Protein AF-A0A420MAE7-F1 (afdb_monomer_lite)

Sequence (125 aa):
MELSRQMLDVTENGLSQNRSAQKHDRPQTTLSDRLRGLPSKSEVTQPAQLLSKSQETSQVRATVAALLRQQGRERPIGVHWTSRFVKPHPAIKTKIGRRQKASRFNSFTPMAVNWYLDIREREYG

Radius of gyration: 22.61 Å; chains: 1; bounding box: 52×38×50 Å

Secondary structure (DSSP, 8-state):
--HHHHHHHHHTS---HHHHHHHTT--HHHHHHHHTTPPPHHHHHGGG-SS-HHHHHHHHHHHHHHHHHHTT------TTHHHHHHTT-HHHHT-------GGG-TT--HHHHHHHHHHHHHHH-

pLDDT: mean 76.49, std 11.2, range [48.84, 91.06]

Structure (mmCIF, N/CA/C/O backbone):
data_AF-A0A420MAE7-F1
#
_entry.id   AF-A0A420MAE7-F1
#
loop_
_atom_site.group_PDB
_atom_site.id
_atom_site.type_symbol
_atom_site.label_atom_id
_atom_site.label_alt_id
_atom_site.label_comp_id
_atom_site.label_asym_id
_atom_site.label_entity_id
_atom_site.label_seq_id
_atom_site.pdbx_PDB_ins_code
_atom_site.Cartn_x
_atom_site.Cartn_y
_atom_site.Cartn_z
_atom_site.occupancy
_atom_site.B_iso_or_equiv
_atom_site.auth_seq_id
_atom_site.auth_comp_id
_atom_site.auth_asym_id
_atom_site.auth_atom_id
_atom_site.pdbx_PDB_model_num
ATOM 1 N N . MET A 1 1 ? 21.836 0.306 -11.323 1.00 53.78 1 MET A N 1
ATOM 2 C CA . MET A 1 1 ? 23.144 0.543 -11.980 1.00 53.78 1 MET A CA 1
ATOM 3 C C . MET A 1 1 ? 23.988 -0.723 -12.172 1.00 53.78 1 MET A C 1
ATOM 5 O O . MET A 1 1 ? 24.921 -0.685 -12.953 1.00 53.78 1 MET A O 1
ATOM 9 N N . GLU A 1 2 ? 23.688 -1.851 -11.518 1.00 62.81 2 GLU A N 1
ATOM 10 C CA . GLU A 1 2 ? 24.570 -3.038 -11.550 1.00 62.81 2 GLU A CA 1
ATOM 11 C C . GLU A 1 2 ? 24.264 -4.023 -12.694 1.00 62.81 2 GLU A C 1
ATOM 13 O O . GLU A 1 2 ? 25.138 -4.676 -13.252 1.00 62.81 2 GLU A O 1
ATOM 18 N N . LEU A 1 3 ? 23.002 -4.060 -13.107 1.00 69.44 3 LEU A N 1
ATOM 19 C CA . LEU A 1 3 ? 22.478 -4.964 -14.122 1.00 69.44 3 LEU A CA 1
ATOM 20 C C . LEU A 1 3 ? 22.933 -4.551 -15.551 1.00 69.44 3 LEU A C 1
ATOM 22 O O . LEU A 1 3 ? 23.147 -5.406 -16.410 1.00 69.44 3 LEU A O 1
ATOM 26 N N . SER A 1 4 ? 23.157 -3.264 -15.832 1.00 71.12 4 SER A N 1
ATOM 27 C CA . SER A 1 4 ? 23.653 -2.789 -17.141 1.00 71.12 4 SER A CA 1
ATOM 28 C C . SER A 1 4 ? 25.0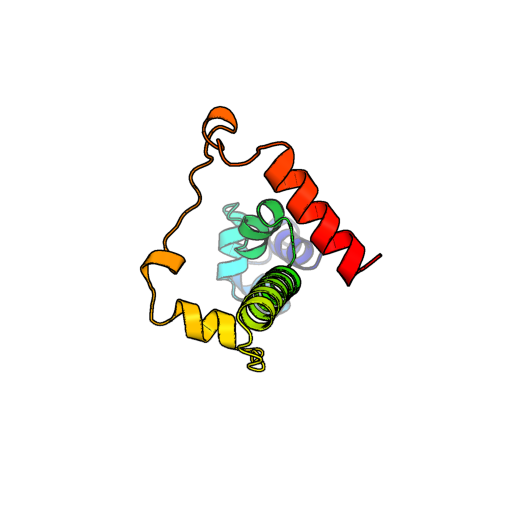18 -3.376 -17.513 1.00 71.12 4 SER A C 1
ATOM 30 O O . SER A 1 4 ? 25.205 -3.778 -18.658 1.00 71.12 4 SER A O 1
ATOM 32 N N . ARG A 1 5 ? 25.927 -3.530 -16.541 1.00 73.88 5 ARG A N 1
ATOM 33 C CA . ARG A 1 5 ? 27.256 -4.135 -16.748 1.00 73.88 5 ARG A CA 1
ATOM 34 C C . ARG A 1 5 ? 27.174 -5.587 -17.230 1.00 73.88 5 ARG A C 1
ATOM 36 O O . ARG A 1 5 ? 27.943 -5.993 -18.090 1.00 73.88 5 ARG A O 1
ATOM 43 N N . GLN A 1 6 ? 26.204 -6.346 -16.725 1.00 76.69 6 GLN A N 1
ATOM 44 C CA . GLN A 1 6 ? 26.003 -7.752 -17.093 1.00 76.69 6 GLN A CA 1
ATOM 45 C C . GLN A 1 6 ? 25.425 -7.922 -18.501 1.00 76.69 6 GLN A C 1
ATOM 47 O O . GLN A 1 6 ? 25.752 -8.889 -19.185 1.00 76.69 6 GLN A O 1
ATOM 52 N N . MET A 1 7 ? 24.556 -6.996 -18.928 1.00 77.62 7 MET A N 1
ATOM 53 C CA . MET A 1 7 ? 24.049 -6.982 -20.305 1.00 77.62 7 MET A CA 1
ATOM 54 C C . MET A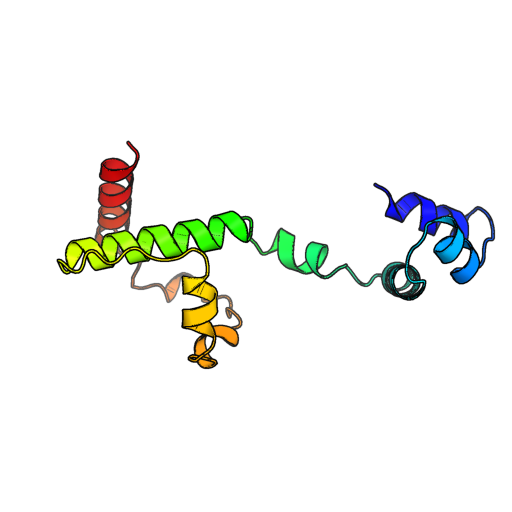 1 7 ? 25.154 -6.603 -21.278 1.00 77.62 7 MET A C 1
ATOM 56 O O . MET A 1 7 ? 25.296 -7.282 -22.284 1.00 77.62 7 MET A O 1
ATOM 60 N N . LEU A 1 8 ? 25.970 -5.607 -20.925 1.00 82.00 8 LEU A N 1
ATOM 61 C CA . LEU A 1 8 ? 27.120 -5.182 -21.720 1.00 82.00 8 LEU A CA 1
ATOM 62 C C . LEU A 1 8 ? 28.145 -6.316 -21.886 1.00 82.00 8 LEU A C 1
ATOM 64 O O . LEU A 1 8 ? 28.652 -6.540 -22.979 1.00 82.00 8 LEU A O 1
ATOM 68 N N . ASP A 1 9 ? 28.357 -7.121 -20.841 1.00 81.31 9 ASP A N 1
ATOM 69 C CA . ASP A 1 9 ? 29.186 -8.328 -20.922 1.00 81.31 9 ASP A CA 1
ATOM 70 C C . ASP A 1 9 ? 28.671 -9.349 -21.961 1.00 81.31 9 ASP A C 1
ATOM 72 O O . ASP A 1 9 ? 29.473 -10.012 -22.618 1.00 81.31 9 ASP A O 1
ATOM 76 N N . VAL A 1 10 ? 27.350 -9.465 -22.135 1.00 77.44 10 VAL A N 1
ATOM 77 C CA . VAL A 1 10 ? 26.728 -10.392 -23.100 1.00 77.44 10 VAL A CA 1
ATOM 78 C C . VAL A 1 10 ? 26.655 -9.799 -24.509 1.00 77.44 10 VAL A C 1
ATOM 80 O O . VAL A 1 10 ? 26.793 -10.536 -25.481 1.00 77.44 10 VAL A O 1
ATOM 83 N N . THR A 1 11 ? 26.430 -8.491 -24.636 1.00 78.81 11 THR A N 1
ATOM 84 C CA . THR A 1 11 ? 26.214 -7.829 -25.932 1.00 78.81 11 THR A CA 1
ATOM 85 C C . THR A 1 11 ? 27.496 -7.314 -26.579 1.00 78.81 11 THR A C 1
ATOM 87 O O . THR A 1 11 ? 27.600 -7.365 -27.798 1.00 78.81 11 THR A O 1
ATOM 90 N N . GLU A 1 12 ? 28.460 -6.830 -25.792 1.00 78.94 12 GLU A N 1
ATOM 91 C CA . GLU A 1 12 ? 29.687 -6.190 -26.298 1.00 78.94 12 GLU A CA 1
ATOM 92 C C . GLU A 1 12 ? 30.941 -7.022 -26.017 1.00 78.94 12 GLU A C 1
ATOM 94 O O . GLU A 1 12 ? 31.807 -7.133 -26.879 1.00 78.94 12 GLU A O 1
ATOM 99 N N . ASN A 1 13 ? 31.019 -7.686 -24.858 1.00 82.94 13 ASN A N 1
ATOM 100 C CA . ASN A 1 13 ? 32.197 -8.490 -24.496 1.00 82.94 13 ASN A CA 1
ATOM 101 C C . ASN A 1 13 ? 32.100 -9.962 -24.946 1.00 82.94 13 ASN A C 1
ATOM 103 O O . ASN A 1 13 ? 32.975 -10.764 -24.618 1.00 82.94 13 ASN A O 1
ATOM 107 N N . GLY A 1 14 ? 31.036 -10.338 -25.667 1.00 82.62 14 GLY A N 1
ATOM 108 C CA . GLY A 1 14 ? 30.851 -11.677 -26.242 1.00 82.62 14 GLY A CA 1
ATOM 109 C C . GLY A 1 14 ? 30.719 -12.813 -25.220 1.00 82.62 14 GLY A C 1
ATOM 110 O O . GLY A 1 14 ? 30.853 -13.985 -25.576 1.00 82.62 14 GLY A O 1
ATOM 111 N N . LEU A 1 15 ? 30.476 -12.506 -23.941 1.00 83.31 15 LEU A N 1
ATOM 112 C CA . LEU A 1 15 ? 30.323 -13.527 -22.909 1.00 83.31 15 LEU A CA 1
ATOM 113 C C . LEU A 1 15 ? 28.960 -14.212 -23.035 1.00 83.31 15 LEU A C 1
ATOM 115 O O . LEU A 1 15 ? 27.924 -13.576 -23.221 1.00 83.31 15 LEU A O 1
ATOM 119 N N . SER A 1 16 ? 28.929 -15.533 -22.848 1.00 84.62 16 SER A N 1
ATOM 120 C CA . SER A 1 16 ? 27.654 -16.241 -22.741 1.00 84.62 16 SER A CA 1
ATOM 121 C C . SER A 1 16 ? 26.896 -15.796 -21.486 1.00 84.62 16 SER A C 1
ATOM 123 O O . SER A 1 16 ? 27.495 -15.457 -20.460 1.00 84.62 16 SER A O 1
ATOM 125 N N . GLN A 1 17 ? 25.561 -15.845 -21.532 1.00 84.38 17 GLN A N 1
ATOM 126 C CA . GLN A 1 17 ? 24.707 -15.430 -20.411 1.00 84.38 17 GLN A CA 1
ATOM 127 C C . GLN A 1 17 ? 25.081 -16.129 -19.094 1.00 84.38 17 GLN A C 1
ATOM 129 O O . GLN A 1 17 ? 25.024 -15.509 -18.040 1.00 84.38 17 GLN A O 1
ATOM 134 N N . ASN A 1 18 ? 25.501 -17.397 -19.151 1.00 87.38 18 ASN A N 1
ATOM 135 C CA . ASN A 1 18 ? 25.922 -18.164 -17.978 1.00 87.38 18 ASN A CA 1
ATOM 136 C C . ASN A 1 18 ? 27.266 -17.665 -17.413 1.00 87.38 18 ASN A C 1
ATOM 138 O O . ASN A 1 18 ? 27.416 -17.519 -16.205 1.00 87.38 18 ASN A O 1
ATOM 142 N N . ARG A 1 19 ? 28.231 -17.326 -18.277 1.00 86.19 19 ARG A N 1
ATOM 143 C CA . ARG A 1 19 ? 29.534 -16.794 -17.845 1.00 86.19 19 ARG A CA 1
ATOM 144 C C . ARG A 1 19 ? 29.419 -15.384 -17.278 1.00 86.19 19 ARG A C 1
ATOM 146 O O . ARG A 1 19 ? 30.057 -15.096 -16.272 1.00 86.19 19 ARG A O 1
ATOM 153 N N . SER A 1 20 ? 28.572 -14.543 -17.870 1.00 84.88 20 SER A N 1
ATOM 154 C CA . SER A 1 20 ? 28.222 -13.239 -17.294 1.00 84.88 20 SER A CA 1
ATOM 155 C C . SER A 1 20 ? 27.527 -13.416 -15.935 1.00 84.88 20 SER A C 1
ATOM 157 O O . SER A 1 20 ? 27.932 -12.814 -14.948 1.00 84.88 20 SER A O 1
ATOM 159 N N . ALA A 1 21 ? 26.560 -14.332 -15.829 1.00 85.31 21 ALA A N 1
ATOM 160 C CA . ALA A 1 21 ? 25.866 -14.621 -14.573 1.00 85.31 21 ALA A CA 1
ATOM 161 C C . ALA A 1 21 ? 26.810 -15.085 -13.446 1.00 85.31 21 ALA A C 1
ATOM 163 O O . ALA A 1 21 ? 26.713 -14.581 -12.331 1.00 85.31 21 ALA A O 1
ATOM 164 N N . GLN A 1 22 ? 27.751 -15.987 -13.751 1.00 85.44 22 GLN A N 1
ATOM 165 C CA . GLN A 1 22 ? 28.769 -16.466 -12.806 1.00 85.44 22 GLN A CA 1
ATOM 166 C C . GLN A 1 22 ? 29.748 -15.365 -12.390 1.00 85.44 22 GLN A C 1
ATOM 168 O O . GLN A 1 22 ? 30.071 -15.253 -11.218 1.00 85.44 22 GLN A O 1
ATOM 173 N N . LYS A 1 23 ? 30.193 -14.526 -13.332 1.00 85.31 23 LYS A N 1
ATOM 174 C CA . LYS A 1 23 ? 31.123 -13.415 -13.065 1.00 85.31 23 LYS A CA 1
ATOM 175 C C . LYS A 1 23 ? 30.544 -12.370 -12.103 1.00 85.31 23 LYS A C 1
ATOM 177 O O . LYS A 1 23 ? 31.303 -11.671 -11.443 1.00 85.31 23 LYS A O 1
ATOM 182 N N . HIS A 1 24 ? 29.219 -12.246 -12.061 1.00 83.12 24 HIS A N 1
ATOM 183 C CA . HIS A 1 24 ? 28.507 -11.253 -11.253 1.00 83.12 24 HIS A CA 1
ATOM 184 C C . HIS A 1 24 ? 27.646 -11.878 -10.143 1.00 83.12 24 HIS A C 1
ATOM 186 O O . HIS A 1 24 ? 26.792 -11.184 -9.593 1.00 83.12 24 HIS A O 1
ATOM 192 N N . ASP A 1 25 ? 27.824 -13.171 -9.847 1.00 82.56 25 ASP A N 1
ATOM 193 C CA . ASP A 1 25 ? 27.115 -13.915 -8.792 1.00 82.56 25 ASP A CA 1
ATOM 194 C C . ASP A 1 25 ? 25.579 -13.769 -8.830 1.00 82.56 25 ASP A C 1
ATOM 196 O O . ASP A 1 25 ? 24.89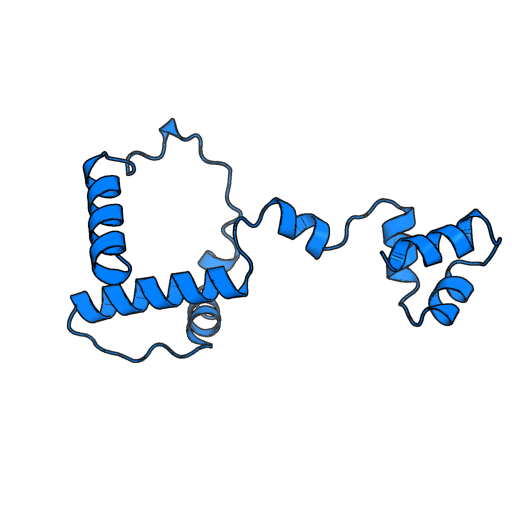9 -13.591 -7.814 1.00 82.56 25 ASP A O 1
ATOM 200 N N . ARG A 1 26 ? 24.990 -13.828 -10.031 1.00 78.12 26 ARG A N 1
ATOM 201 C CA . ARG A 1 26 ? 23.534 -13.728 -10.233 1.00 78.12 26 ARG A CA 1
ATOM 202 C C . ARG A 1 26 ? 22.969 -14.970 -10.919 1.00 78.12 26 ARG A C 1
ATOM 204 O O . ARG A 1 26 ? 23.649 -15.592 -11.727 1.00 78.12 26 ARG A O 1
ATOM 211 N N . PRO A 1 27 ? 21.687 -15.312 -10.690 1.00 83.19 27 PRO A N 1
ATOM 212 C CA . PRO A 1 27 ? 21.016 -16.333 -11.486 1.00 83.19 27 PRO A CA 1
ATOM 213 C C . PRO A 1 27 ? 20.941 -15.916 -12.961 1.00 83.19 27 PRO A C 1
ATOM 215 O O . PRO A 1 27 ? 20.417 -14.843 -13.272 1.00 83.19 27 PRO A O 1
ATOM 218 N N . GLN A 1 28 ? 21.388 -16.784 -13.873 1.00 85.94 28 GLN A N 1
ATOM 219 C CA . GLN A 1 28 ? 21.333 -16.543 -15.324 1.00 85.94 28 GLN A CA 1
ATOM 220 C C . GLN A 1 28 ? 19.904 -16.273 -15.828 1.00 85.94 28 GLN A C 1
ATOM 222 O O . GLN A 1 28 ? 19.720 -15.495 -16.765 1.00 85.94 28 GLN A O 1
ATOM 227 N N . THR A 1 29 ? 18.889 -16.828 -15.163 1.00 81.69 29 THR A N 1
ATOM 228 C CA . THR A 1 29 ? 17.470 -16.569 -15.452 1.00 81.69 29 THR A CA 1
ATOM 229 C C . THR A 1 29 ? 17.117 -15.085 -15.349 1.00 81.69 29 THR A C 1
ATOM 231 O O . THR A 1 29 ? 16.425 -14.566 -16.217 1.00 81.69 29 THR A O 1
ATOM 234 N N . THR A 1 30 ? 17.687 -14.366 -14.376 1.00 82.62 30 THR A N 1
ATOM 235 C CA . THR A 1 30 ? 17.499 -12.913 -14.202 1.00 82.62 30 THR A CA 1
ATOM 236 C C . THR A 1 30 ? 17.980 -12.133 -15.429 1.00 82.62 30 THR A C 1
ATOM 238 O O . THR A 1 30 ? 17.349 -11.162 -15.845 1.00 82.62 30 THR A O 1
ATOM 241 N N . LEU A 1 31 ? 19.095 -12.562 -16.029 1.00 80.12 31 LEU A N 1
ATOM 242 C CA . LEU A 1 31 ? 19.639 -11.955 -17.245 1.00 80.12 31 LEU A CA 1
ATOM 243 C C . LEU A 1 31 ? 18.830 -12.328 -18.481 1.00 80.12 31 LEU A C 1
ATOM 245 O O . LEU A 1 31 ? 18.553 -11.466 -19.311 1.00 80.12 31 LEU A O 1
ATOM 249 N N . SER A 1 32 ? 18.417 -13.589 -18.580 1.00 84.44 32 SER A N 1
ATOM 250 C CA . SER A 1 32 ? 17.572 -14.074 -19.668 1.00 84.44 32 SER A CA 1
ATOM 251 C C . SER A 1 32 ? 16.216 -13.364 -19.708 1.00 84.44 32 SER A C 1
ATOM 253 O O . SER A 1 32 ? 15.736 -13.009 -20.783 1.00 84.44 32 SER A O 1
ATOM 255 N N . ASP A 1 33 ? 15.601 -13.124 -18.551 1.00 83.44 33 ASP A N 1
ATOM 256 C CA . ASP A 1 33 ? 14.328 -12.414 -18.450 1.00 83.44 33 ASP A CA 1
ATOM 257 C C . ASP A 1 33 ? 14.484 -10.949 -18.869 1.00 83.44 33 ASP A C 1
ATOM 259 O O . ASP A 1 33 ? 13.692 -10.450 -19.668 1.00 83.44 33 ASP A O 1
ATOM 263 N N . ARG A 1 34 ? 15.564 -10.279 -18.447 1.00 82.19 34 ARG A N 1
ATOM 264 C CA . ARG A 1 34 ? 15.806 -8.889 -18.856 1.00 82.19 34 ARG A CA 1
ATOM 265 C C . ARG A 1 34 ? 16.187 -8.728 -20.324 1.00 82.19 34 ARG A C 1
ATOM 267 O O . ARG A 1 34 ? 15.767 -7.754 -20.937 1.00 82.19 34 ARG A O 1
ATOM 274 N N . LEU A 1 35 ? 16.941 -9.666 -20.900 1.00 78.75 35 LEU A N 1
ATOM 275 C CA . LEU A 1 35 ? 17.225 -9.685 -22.343 1.00 78.75 35 LEU A CA 1
ATOM 276 C C . LEU A 1 35 ? 15.948 -9.885 -23.169 1.00 78.75 35 LEU A C 1
ATOM 278 O O . LEU A 1 35 ? 15.852 -9.380 -24.281 1.00 78.75 35 LEU A O 1
ATOM 282 N N . ARG A 1 36 ? 14.942 -10.559 -22.599 1.00 83.88 36 ARG A N 1
ATOM 283 C CA . ARG A 1 36 ? 13.584 -10.670 -23.153 1.00 83.88 36 ARG A CA 1
ATOM 284 C C . ARG A 1 36 ? 12.691 -9.462 -22.836 1.00 83.88 36 ARG A C 1
ATOM 286 O O . ARG A 1 36 ? 11.514 -9.474 -23.179 1.00 83.88 36 ARG A O 1
ATOM 293 N N . GLY A 1 37 ? 13.229 -8.430 -22.185 1.00 80.81 37 GLY A N 1
ATOM 294 C CA . GLY A 1 37 ? 12.503 -7.212 -21.831 1.00 80.81 37 GLY A CA 1
ATOM 295 C C . GLY A 1 37 ? 11.536 -7.367 -20.657 1.00 80.81 37 GLY A C 1
ATOM 296 O O . GLY A 1 37 ? 10.698 -6.492 -20.454 1.00 80.81 37 GLY A O 1
ATOM 297 N N . LEU A 1 38 ? 11.622 -8.452 -19.878 1.00 81.44 38 LEU A N 1
ATOM 298 C CA . LEU A 1 38 ? 10.771 -8.635 -18.706 1.00 81.44 38 LEU A CA 1
ATOM 299 C C . LEU A 1 38 ? 11.257 -7.726 -17.564 1.00 81.44 38 LEU A C 1
ATOM 301 O O . LEU A 1 38 ? 12.389 -7.887 -17.091 1.00 81.44 38 LEU A O 1
ATOM 305 N N . PRO A 1 39 ? 10.421 -6.783 -17.093 1.00 70.81 39 PRO A N 1
ATOM 306 C CA . PRO A 1 39 ? 10.752 -5.957 -15.942 1.00 70.81 39 PRO A CA 1
ATOM 307 C C . PRO A 1 39 ? 10.763 -6.795 -14.660 1.00 70.81 39 PRO A C 1
ATOM 309 O O . PRO A 1 39 ? 9.959 -7.713 -14.471 1.00 70.81 39 PRO A O 1
ATOM 312 N N . SER A 1 40 ? 11.660 -6.462 -13.736 1.00 71.69 40 SER A N 1
ATOM 313 C CA . SER A 1 40 ? 11.690 -7.090 -12.417 1.00 71.69 40 SER A CA 1
ATOM 314 C C . SER A 1 40 ? 10.404 -6.796 -11.639 1.00 71.69 40 SER A C 1
ATOM 316 O O . SER A 1 40 ? 9.755 -5.765 -11.818 1.00 71.69 40 SER A O 1
ATOM 318 N N . LYS A 1 41 ? 10.041 -7.673 -10.693 1.00 68.44 41 LYS A N 1
ATOM 319 C CA . LYS A 1 41 ? 8.851 -7.469 -9.844 1.00 68.44 41 LYS A CA 1
ATOM 320 C C . LYS A 1 41 ? 8.847 -6.103 -9.151 1.00 68.44 41 LYS A C 1
ATOM 322 O O . LYS A 1 41 ? 7.785 -5.504 -9.008 1.00 68.44 41 LYS A O 1
ATOM 327 N N . SER A 1 42 ? 10.007 -5.606 -8.725 1.00 64.44 42 SER A N 1
ATOM 328 C CA . SER A 1 42 ? 10.144 -4.256 -8.175 1.00 64.44 42 SER A CA 1
ATOM 329 C C . SER A 1 42 ? 9.890 -3.183 -9.229 1.00 64.44 42 SER A C 1
ATOM 331 O O . SER A 1 42 ? 9.122 -2.278 -8.955 1.00 64.44 42 SER A O 1
ATOM 333 N N . GLU A 1 43 ? 10.439 -3.293 -10.437 1.00 66.31 43 GLU A N 1
ATOM 334 C CA . GLU A 1 43 ? 10.202 -2.311 -11.509 1.00 66.31 43 GLU A CA 1
ATOM 335 C C . GLU A 1 43 ? 8.743 -2.280 -11.974 1.00 66.31 43 GLU A C 1
ATOM 337 O O . GLU A 1 43 ? 8.257 -1.229 -12.364 1.00 66.31 43 GLU A O 1
ATOM 342 N N . VAL A 1 44 ? 8.019 -3.399 -11.885 1.00 67.19 44 VAL A N 1
ATOM 343 C CA . VAL A 1 44 ? 6.573 -3.440 -12.166 1.00 67.19 44 VAL A CA 1
ATOM 344 C C . VAL A 1 44 ? 5.759 -2.820 -11.030 1.00 67.19 44 VAL A C 1
ATOM 346 O O . VAL A 1 44 ? 4.770 -2.133 -11.270 1.00 67.19 44 VAL A O 1
ATOM 349 N N . THR A 1 45 ? 6.147 -3.082 -9.780 1.00 62.16 45 THR A N 1
ATOM 350 C CA . THR A 1 45 ? 5.334 -2.719 -8.607 1.00 62.16 45 THR A CA 1
ATOM 351 C C . THR A 1 45 ? 5.600 -1.285 -8.136 1.00 62.16 45 THR A C 1
ATOM 353 O O . THR A 1 45 ? 4.660 -0.591 -7.775 1.00 62.16 45 THR A O 1
ATOM 356 N N . GLN A 1 46 ? 6.848 -0.808 -8.180 1.00 61.31 46 GLN A N 1
ATOM 357 C CA . GLN A 1 46 ? 7.254 0.526 -7.712 1.00 61.31 46 GLN A CA 1
ATOM 358 C C . GLN A 1 46 ? 6.559 1.700 -8.424 1.00 61.31 46 GLN A C 1
ATOM 360 O O . GLN A 1 46 ? 6.053 2.565 -7.719 1.00 61.31 46 GLN A O 1
ATOM 365 N N . PRO A 1 47 ? 6.442 1.763 -9.768 1.00 59.84 47 PRO A N 1
ATOM 366 C CA . PRO A 1 47 ? 5.770 2.892 -10.419 1.00 59.84 47 PRO A CA 1
ATOM 367 C C . PRO A 1 47 ? 4.268 2.961 -10.102 1.00 59.84 47 PRO A C 1
ATOM 369 O O . PRO A 1 47 ? 3.656 4.012 -10.259 1.00 59.84 47 PRO A O 1
ATOM 372 N N . ALA A 1 48 ? 3.668 1.857 -9.647 1.00 62.84 48 ALA A N 1
ATOM 373 C CA . ALA A 1 48 ? 2.276 1.810 -9.208 1.00 62.84 48 ALA A CA 1
ATOM 374 C C . ALA A 1 48 ? 2.101 2.050 -7.694 1.00 62.84 48 ALA A C 1
ATOM 376 O O . ALA A 1 48 ? 0.974 2.265 -7.246 1.00 62.84 48 ALA A O 1
ATOM 377 N N . GLN A 1 49 ? 3.178 2.000 -6.902 1.00 64.56 49 GLN A N 1
ATOM 378 C CA . GLN A 1 49 ? 3.146 2.217 -5.456 1.00 64.56 49 GLN A CA 1
ATOM 379 C C . GLN A 1 49 ? 3.462 3.681 -5.133 1.00 64.56 49 GLN A C 1
ATOM 381 O O . GLN A 1 49 ? 4.573 4.153 -5.339 1.00 64.56 49 GLN A O 1
ATOM 386 N N . LEU A 1 50 ? 2.477 4.403 -4.589 1.00 72.62 50 LEU A N 1
ATOM 387 C CA . LEU A 1 50 ? 2.638 5.803 -4.166 1.00 72.62 50 LEU A CA 1
ATOM 388 C C . LEU A 1 50 ? 3.512 5.951 -2.909 1.00 72.62 50 LEU A C 1
ATOM 390 O O . LEU A 1 50 ? 4.005 7.038 -2.621 1.00 72.62 50 LEU A O 1
ATOM 394 N N . LEU A 1 51 ? 3.676 4.869 -2.148 1.00 76.50 51 LEU A N 1
ATOM 395 C CA . LEU A 1 51 ? 4.430 4.813 -0.902 1.00 76.50 51 LEU A CA 1
ATOM 396 C C . LEU A 1 51 ? 5.264 3.533 -0.871 1.00 76.50 51 LEU A C 1
ATOM 398 O O . LEU A 1 51 ? 4.882 2.508 -1.436 1.00 76.50 51 LEU A O 1
ATOM 402 N N . SER A 1 52 ? 6.391 3.553 -0.159 1.00 81.56 52 SER A N 1
ATOM 403 C CA . SER A 1 52 ? 7.121 2.311 0.100 1.00 81.56 52 SER A CA 1
ATOM 404 C C . SER A 1 52 ? 6.263 1.351 0.935 1.00 81.56 52 SER A C 1
ATOM 406 O O . SER A 1 52 ? 5.469 1.774 1.776 1.00 81.56 52 SER A O 1
ATOM 408 N N . LYS A 1 53 ? 6.471 0.035 0.789 1.00 78.31 53 LYS A N 1
ATOM 409 C CA . LYS A 1 53 ? 5.744 -0.977 1.585 1.00 78.31 53 LYS A CA 1
ATOM 410 C C . LYS A 1 53 ? 5.829 -0.731 3.098 1.00 78.31 53 LYS A C 1
ATOM 412 O O . LYS A 1 53 ? 4.867 -0.972 3.821 1.00 78.31 53 LYS A O 1
ATOM 417 N N . SER A 1 54 ? 6.971 -0.238 3.580 1.00 80.75 54 SER A N 1
ATOM 418 C CA . SER A 1 54 ? 7.158 0.113 4.994 1.00 80.75 54 SER A CA 1
ATOM 419 C C . SER A 1 54 ? 6.233 1.261 5.418 1.00 80.75 54 SER A C 1
ATOM 421 O O . SER A 1 54 ? 5.542 1.168 6.437 1.00 80.75 54 SER A O 1
ATOM 423 N N . GLN A 1 55 ? 6.139 2.305 4.591 1.00 83.06 55 GLN A N 1
ATOM 424 C CA . GLN A 1 55 ? 5.243 3.437 4.826 1.00 83.06 55 GLN A CA 1
ATOM 425 C C . GLN A 1 55 ? 3.770 3.017 4.767 1.00 83.06 55 GLN A C 1
ATOM 427 O O . GLN A 1 55 ? 3.027 3.344 5.687 1.00 83.06 55 GLN A O 1
ATOM 432 N N . GLU A 1 56 ? 3.364 2.215 3.775 1.00 83.00 56 GLU A N 1
ATOM 433 C CA . GLU A 1 56 ? 1.992 1.688 3.676 1.00 83.00 56 GLU A CA 1
ATOM 434 C C . GLU A 1 56 ? 1.595 0.912 4.943 1.00 83.00 56 GLU A C 1
ATOM 436 O O . GLU A 1 56 ? 0.542 1.153 5.535 1.00 83.00 56 GLU A O 1
ATOM 441 N N . THR A 1 57 ? 2.458 0.001 5.412 1.00 85.38 57 THR A N 1
ATOM 442 C CA . THR A 1 57 ? 2.173 -0.782 6.627 1.00 85.38 57 THR A CA 1
ATOM 443 C C . THR A 1 57 ? 2.090 0.079 7.883 1.00 85.38 57 THR A C 1
ATOM 445 O O . THR A 1 57 ? 1.246 -0.180 8.743 1.00 85.38 57 THR A O 1
ATOM 448 N N . SER A 1 58 ? 2.932 1.107 7.989 1.00 85.44 58 SER A N 1
ATOM 449 C CA . SER A 1 58 ? 2.941 2.023 9.131 1.00 85.44 58 SER A CA 1
ATOM 450 C C . SER A 1 58 ? 1.694 2.902 9.144 1.00 85.44 58 SER A C 1
ATOM 452 O O . SER A 1 58 ? 1.060 3.039 10.189 1.00 85.44 58 SER A O 1
ATOM 454 N N . GLN A 1 59 ? 1.280 3.409 7.981 1.00 86.44 59 GLN A N 1
ATOM 455 C CA . GLN A 1 59 ? 0.080 4.228 7.841 1.00 86.44 59 GLN A CA 1
ATOM 456 C C . GLN A 1 59 ? -1.187 3.439 8.190 1.00 86.44 59 GLN A C 1
ATOM 458 O O . GLN A 1 59 ? -1.987 3.900 8.998 1.00 86.44 59 GLN A O 1
ATOM 463 N N . VAL A 1 60 ? -1.335 2.210 7.678 1.00 88.19 60 VAL A N 1
ATOM 464 C CA . VAL A 1 60 ? -2.475 1.342 8.029 1.00 88.19 60 VAL A CA 1
ATOM 465 C C . VAL A 1 60 ? -2.516 1.064 9.533 1.00 88.19 60 VAL A C 1
ATOM 467 O O . VAL A 1 60 ? -3.582 1.132 10.142 1.00 88.19 60 VAL A O 1
ATOM 470 N N . ARG A 1 61 ? -1.367 0.780 10.160 1.00 88.81 61 ARG A N 1
ATOM 471 C CA . ARG A 1 61 ? -1.298 0.560 11.614 1.00 88.81 61 ARG A CA 1
ATOM 472 C C . ARG A 1 61 ? -1.702 1.806 12.398 1.00 88.81 61 ARG A C 1
ATOM 474 O O . ARG A 1 61 ? -2.472 1.673 13.343 1.00 88.81 61 ARG A O 1
ATOM 481 N N . ALA A 1 62 ? -1.222 2.984 12.005 1.00 87.88 62 ALA A N 1
ATOM 482 C CA . ALA A 1 62 ? -1.561 4.244 12.660 1.00 87.88 62 ALA A CA 1
ATOM 483 C C . ALA A 1 62 ? -3.067 4.538 12.573 1.00 87.88 62 ALA A C 1
ATOM 485 O O . ALA A 1 62 ? -3.702 4.808 13.589 1.00 87.88 62 ALA A O 1
ATOM 486 N N . THR A 1 63 ? -3.668 4.382 11.389 1.00 88.81 63 THR A N 1
ATOM 487 C CA . THR A 1 63 ? -5.113 4.579 11.203 1.00 88.81 63 THR A CA 1
ATOM 488 C C . THR A 1 63 ? -5.936 3.610 12.051 1.00 88.81 63 THR A C 1
ATOM 490 O O . THR A 1 63 ? -6.886 4.023 12.711 1.00 88.81 63 THR A O 1
ATOM 493 N N . VAL A 1 64 ? -5.570 2.324 12.089 1.00 89.12 64 VAL A N 1
ATOM 494 C CA . VAL A 1 64 ? -6.289 1.342 12.917 1.00 89.12 64 VAL A CA 1
ATOM 495 C C . VAL A 1 64 ? -6.110 1.642 14.406 1.00 89.12 64 VAL A C 1
ATOM 497 O O . VAL A 1 64 ? -7.069 1.514 15.162 1.00 89.12 64 VAL A O 1
ATOM 500 N N . ALA A 1 65 ? -4.925 2.083 14.837 1.00 89.31 65 ALA A N 1
ATOM 501 C CA . ALA A 1 65 ? -4.691 2.476 16.225 1.00 89.31 65 ALA A CA 1
ATOM 502 C C . ALA A 1 65 ? -5.575 3.667 16.622 1.00 89.31 65 ALA A C 1
ATOM 504 O O . ALA A 1 65 ? -6.206 3.634 17.677 1.00 89.31 65 ALA A O 1
ATOM 505 N N . ALA A 1 66 ? -5.694 4.671 15.748 1.00 88.50 66 ALA A N 1
ATOM 506 C CA . ALA A 1 66 ? -6.569 5.818 15.965 1.00 88.50 66 ALA A CA 1
ATOM 507 C C . ALA A 1 66 ? -8.049 5.408 16.078 1.00 88.50 66 ALA A C 1
ATOM 509 O O . ALA A 1 66 ? -8.733 5.842 17.004 1.00 88.50 66 ALA A O 1
ATOM 510 N N . LEU A 1 67 ? -8.529 4.516 15.203 1.00 91.06 67 LEU A N 1
ATOM 511 C CA . LEU A 1 67 ? -9.902 3.989 15.254 1.00 91.06 67 LEU A CA 1
ATOM 512 C C . LEU A 1 67 ? -10.175 3.196 16.537 1.00 91.06 67 LEU A C 1
ATOM 514 O O . LEU A 1 67 ? -11.234 3.324 17.147 1.00 91.06 67 LEU A O 1
ATOM 518 N N . LEU A 1 68 ? -9.217 2.373 16.963 1.00 89.44 68 LEU A N 1
ATOM 519 C CA . LEU A 1 68 ? -9.329 1.601 18.197 1.00 89.44 68 LEU A CA 1
ATOM 520 C C . LEU A 1 68 ? -9.364 2.509 19.432 1.00 89.44 68 LEU A C 1
ATOM 522 O O . LEU A 1 68 ? -10.184 2.284 20.323 1.00 89.44 68 LEU A O 1
ATOM 526 N N . ARG A 1 69 ? -8.555 3.575 19.446 1.00 87.56 69 ARG A N 1
ATOM 527 C CA . ARG A 1 69 ? -8.590 4.610 20.488 1.00 87.56 69 ARG A CA 1
ATOM 528 C C . ARG A 1 69 ? -9.944 5.324 20.534 1.00 87.56 69 ARG A C 1
ATOM 530 O O . ARG A 1 69 ? -10.506 5.474 21.611 1.00 87.56 69 ARG A O 1
ATOM 537 N N . GLN A 1 70 ? -10.523 5.672 19.381 1.00 89.44 70 GLN A N 1
ATOM 538 C CA . GLN A 1 70 ? -11.870 6.264 19.306 1.00 89.44 70 GLN A CA 1
ATOM 539 C C . GLN A 1 70 ? -12.967 5.346 19.867 1.00 89.44 70 GLN A C 1
ATOM 541 O O . GLN A 1 70 ? -13.954 5.829 20.411 1.00 89.44 70 GLN A O 1
ATOM 546 N N . GLN A 1 71 ? -12.798 4.025 19.769 1.00 89.81 71 GLN A N 1
ATOM 547 C CA . GLN A 1 71 ? -13.729 3.041 20.334 1.00 89.81 71 GLN A CA 1
ATOM 548 C C . GLN A 1 71 ? -13.470 2.731 21.821 1.00 89.81 71 GLN A C 1
ATOM 550 O O . GLN A 1 71 ? -14.069 1.798 22.356 1.00 89.81 71 GLN A O 1
ATOM 555 N N . GLY A 1 72 ? -12.550 3.447 22.481 1.00 87.88 72 GLY A N 1
ATOM 556 C CA . GLY A 1 72 ? -12.135 3.176 23.864 1.00 87.88 72 GLY A CA 1
ATOM 557 C C . GLY A 1 72 ? -11.388 1.847 24.030 1.00 87.88 72 GLY A C 1
ATOM 558 O O . GLY A 1 72 ? -11.283 1.318 25.133 1.00 87.88 72 GLY A O 1
ATOM 559 N N . ARG A 1 73 ? -10.897 1.262 22.931 1.00 79.81 73 ARG A N 1
ATOM 560 C CA . ARG A 1 73 ? -10.203 -0.031 22.906 1.00 79.81 73 ARG A CA 1
ATOM 561 C C . ARG A 1 73 ? -8.728 0.184 22.633 1.00 79.81 73 ARG A C 1
ATOM 563 O O . ARG A 1 73 ? -8.234 -0.145 21.560 1.00 79.81 73 ARG A O 1
ATOM 570 N N . GLU A 1 74 ? -8.008 0.698 23.615 1.00 75.56 74 GLU A N 1
ATOM 571 C CA . GLU A 1 74 ? -6.564 0.897 23.505 1.00 75.56 74 GLU A CA 1
ATOM 572 C C . GLU A 1 74 ? -5.834 -0.453 23.544 1.00 75.56 74 GLU A C 1
ATOM 574 O O . GLU A 1 74 ? -5.471 -0.977 24.593 1.00 75.56 74 GLU A O 1
ATOM 579 N N . ARG A 1 75 ? -5.665 -1.072 22.370 1.00 78.50 75 ARG A N 1
ATOM 580 C CA . ARG A 1 75 ? -4.847 -2.277 22.198 1.00 78.50 75 ARG A CA 1
ATOM 581 C C . ARG A 1 75 ? -3.597 -1.933 21.392 1.00 78.50 75 ARG A C 1
ATOM 583 O O . ARG A 1 75 ? -3.732 -1.419 20.279 1.00 78.50 75 ARG A O 1
ATOM 590 N N . PRO A 1 76 ? -2.388 -2.260 21.880 1.00 79.81 76 PRO A N 1
ATOM 591 C CA . PRO A 1 76 ? -1.170 -2.033 21.116 1.00 79.81 76 PRO A CA 1
ATOM 592 C C . PRO A 1 76 ? -1.158 -2.909 19.854 1.00 79.81 76 PRO A C 1
ATOM 594 O O . PRO A 1 76 ? -1.227 -4.139 19.915 1.00 79.81 76 PR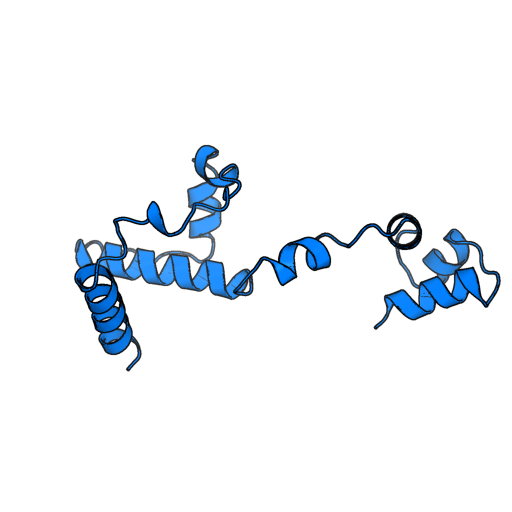O A O 1
ATOM 597 N N . ILE A 1 77 ? -1.068 -2.270 18.684 1.00 85.94 77 ILE A N 1
ATOM 598 C CA . ILE A 1 77 ? -1.022 -2.955 17.387 1.00 85.94 77 ILE A CA 1
ATOM 599 C C . ILE A 1 77 ? 0.418 -3.371 17.079 1.00 85.94 77 ILE A C 1
ATOM 601 O O . ILE A 1 77 ? 1.265 -2.541 16.733 1.00 85.94 77 ILE A O 1
ATOM 605 N N . GLY A 1 78 ? 0.695 -4.674 17.152 1.00 86.25 78 GLY A N 1
ATOM 606 C CA . GLY A 1 78 ? 2.012 -5.233 16.839 1.00 86.25 78 GLY A CA 1
ATOM 607 C C . GLY A 1 78 ? 2.464 -4.991 15.390 1.00 86.25 78 GLY A C 1
ATOM 608 O O . GLY A 1 78 ? 1.654 -4.820 14.482 1.00 86.25 78 GLY A O 1
ATOM 609 N N . VAL A 1 79 ? 3.778 -5.023 15.151 1.00 84.25 79 VAL A N 1
ATOM 610 C CA . VAL A 1 79 ? 4.393 -4.772 13.826 1.00 84.25 79 VAL A CA 1
ATOM 611 C C . VAL A 1 79 ? 3.869 -5.731 12.748 1.00 84.25 79 VAL A C 1
ATOM 613 O O . VAL A 1 79 ? 3.585 -5.324 11.627 1.00 84.25 79 VAL A O 1
ATOM 616 N N . HIS A 1 80 ? 3.652 -6.998 13.107 1.00 88.44 80 HIS A N 1
ATOM 617 C CA . HIS A 1 80 ? 3.157 -8.040 12.200 1.00 88.44 80 HIS A CA 1
ATOM 618 C C . HIS A 1 80 ? 1.629 -8.084 12.072 1.00 88.44 80 HIS A C 1
ATOM 620 O O . HIS A 1 80 ? 1.092 -8.995 11.436 1.00 88.44 80 HIS A O 1
ATOM 626 N N . TRP A 1 81 ? 0.917 -7.149 12.701 1.00 89.94 81 TRP A N 1
ATOM 627 C CA . TRP A 1 81 ? -0.537 -7.194 12.790 1.00 89.94 81 TRP A CA 1
ATOM 628 C C . TRP A 1 81 ? -1.207 -7.172 11.416 1.00 89.94 81 TRP A C 1
ATOM 630 O O . TRP A 1 81 ? -2.081 -7.992 11.178 1.00 89.94 81 TRP A O 1
ATOM 640 N N . THR A 1 82 ? -0.757 -6.328 10.483 1.00 86.06 82 THR A N 1
ATOM 641 C CA . THR A 1 82 ? -1.338 -6.236 9.130 1.00 86.06 82 THR A CA 1
ATOM 642 C C . THR A 1 82 ? -1.247 -7.564 8.377 1.00 86.06 82 THR A C 1
ATOM 644 O O . THR A 1 82 ? -2.242 -8.052 7.849 1.00 86.06 82 THR A O 1
ATOM 647 N N . SER A 1 83 ? -0.075 -8.204 8.394 1.00 85.88 83 SER A N 1
ATOM 648 C CA . SER A 1 83 ? 0.134 -9.523 7.782 1.00 85.88 83 SER A CA 1
ATOM 649 C C . SER A 1 83 ? -0.740 -10.599 8.438 1.00 85.88 83 SER A C 1
ATOM 651 O O . SER A 1 83 ? -1.419 -11.368 7.752 1.00 85.88 83 SER A O 1
ATOM 653 N N . ARG A 1 84 ? -0.798 -10.615 9.778 1.00 88.69 84 ARG A N 1
ATOM 654 C CA . ARG A 1 84 ? -1.641 -11.552 10.537 1.00 88.69 84 ARG A CA 1
ATOM 655 C C . ARG A 1 84 ? -3.133 -11.306 10.342 1.00 88.69 84 ARG A C 1
ATOM 657 O O . ARG A 1 84 ? -3.889 -12.267 10.369 1.00 88.69 84 ARG A O 1
ATOM 664 N N . PHE A 1 85 ? -3.543 -10.062 10.123 1.00 86.88 85 PHE A N 1
ATOM 665 C CA . PHE A 1 85 ? -4.923 -9.683 9.855 1.00 86.88 85 PHE A CA 1
ATOM 666 C C . PHE A 1 85 ? -5.355 -10.117 8.453 1.00 86.88 85 PHE A C 1
ATOM 668 O O . PHE A 1 85 ? -6.444 -10.652 8.290 1.00 86.88 85 PHE A O 1
ATOM 675 N N . VAL A 1 86 ? -4.497 -9.963 7.442 1.00 85.50 86 VAL A N 1
ATOM 676 C CA . VAL A 1 86 ? -4.819 -10.364 6.062 1.00 85.50 86 VAL A CA 1
ATOM 677 C C . VAL A 1 86 ? -4.803 -11.887 5.882 1.00 85.50 86 VAL A C 1
ATOM 679 O O . VAL A 1 86 ? -5.597 -12.409 5.104 1.00 85.50 86 VAL A O 1
ATOM 682 N N . LYS A 1 87 ? -3.947 -12.623 6.608 1.00 87.62 87 LYS A N 1
ATOM 683 C CA . LYS A 1 87 ? -3.805 -14.090 6.492 1.00 87.62 87 LYS A CA 1
ATOM 684 C C . LYS A 1 87 ? -5.137 -14.874 6.565 1.00 87.62 87 LYS A C 1
ATOM 686 O O . LYS A 1 87 ? -5.344 -15.708 5.688 1.00 87.62 87 LYS A O 1
ATOM 691 N N . PRO A 1 88 ? -6.034 -14.641 7.541 1.00 89.31 88 PRO A N 1
ATOM 692 C CA . PRO A 1 88 ? -7.338 -15.306 7.598 1.00 89.31 88 PRO A CA 1
ATOM 693 C C . PRO A 1 88 ? -8.397 -14.711 6.650 1.00 89.31 88 PRO A C 1
ATOM 695 O O . PRO A 1 88 ? -9.456 -15.307 6.493 1.00 89.31 88 PRO A O 1
ATOM 698 N N . HIS A 1 89 ? -8.130 -13.579 5.989 1.00 84.12 89 HIS A N 1
ATOM 699 C CA . HIS A 1 89 ? -9.080 -12.882 5.111 1.00 84.12 89 HIS A CA 1
ATOM 700 C C . HIS A 1 89 ? -8.571 -12.840 3.654 1.00 84.12 89 HIS A C 1
ATOM 702 O O . HIS A 1 89 ? -8.192 -11.777 3.149 1.00 84.12 89 HIS A O 1
ATOM 708 N N . PRO A 1 90 ? -8.574 -13.975 2.924 1.00 78.62 90 PRO A N 1
ATOM 709 C CA . PRO A 1 90 ? -8.006 -14.064 1.576 1.00 78.62 90 PRO A CA 1
ATOM 710 C C . PRO A 1 90 ? -8.703 -13.148 0.560 1.00 78.62 90 PRO A C 1
ATOM 712 O O . PRO A 1 90 ? -8.062 -12.698 -0.385 1.00 78.62 90 PRO A O 1
ATOM 715 N N . ALA A 1 91 ? -9.971 -12.787 0.787 1.00 78.88 91 ALA A N 1
ATOM 716 C CA . ALA A 1 91 ? -10.706 -11.823 -0.036 1.00 78.88 91 ALA A CA 1
ATOM 717 C C . ALA A 1 91 ? -10.040 -10.431 -0.095 1.00 78.88 91 ALA A C 1
ATOM 719 O O . ALA A 1 91 ? -10.202 -9.709 -1.077 1.00 78.88 91 ALA A O 1
ATOM 720 N N . ILE A 1 92 ? -9.264 -10.058 0.930 1.00 78.44 92 ILE A N 1
ATOM 721 C CA . ILE A 1 92 ? -8.511 -8.796 0.969 1.00 78.44 92 ILE A CA 1
ATOM 722 C C . ILE A 1 92 ? -7.287 -8.869 0.045 1.00 78.44 92 ILE A C 1
ATOM 724 O O . ILE A 1 92 ? -6.970 -7.898 -0.639 1.00 78.44 92 ILE A O 1
ATOM 728 N N . LYS A 1 93 ? -6.621 -10.032 -0.023 1.00 66.38 93 LYS A N 1
ATOM 729 C CA . LYS A 1 93 ? -5.397 -10.248 -0.816 1.00 66.38 93 LYS A CA 1
ATOM 730 C C . LYS A 1 93 ? -5.642 -10.113 -2.323 1.00 66.38 93 LYS A C 1
ATOM 732 O O . LYS A 1 93 ? -4.742 -9.713 -3.056 1.00 66.38 93 LYS A O 1
ATOM 737 N N . THR A 1 94 ? -6.844 -10.452 -2.782 1.00 59.00 94 THR A N 1
ATOM 738 C CA . THR A 1 94 ? -7.172 -10.581 -4.212 1.00 59.00 94 THR A CA 1
ATOM 739 C C . THR A 1 94 ? -7.916 -9.381 -4.790 1.00 59.00 94 THR A C 1
ATOM 741 O O . THR A 1 94 ? -8.393 -9.443 -5.924 1.00 59.00 94 THR A O 1
ATOM 744 N N . LYS A 1 95 ? -8.016 -8.265 -4.060 1.00 57.00 95 LYS A N 1
ATOM 745 C CA . LYS A 1 95 ? -8.592 -7.038 -4.615 1.00 57.00 95 LYS A CA 1
ATOM 746 C C . LYS A 1 95 ? -7.565 -6.371 -5.538 1.00 57.00 95 LYS A C 1
ATOM 748 O O . LYS A 1 95 ? -6.931 -5.385 -5.180 1.00 57.00 95 LYS A O 1
ATOM 753 N N . ILE A 1 96 ? -7.401 -6.920 -6.745 1.00 48.84 96 ILE A N 1
ATOM 754 C CA . ILE A 1 96 ? -6.801 -6.189 -7.866 1.00 48.84 96 ILE A CA 1
ATOM 755 C C . ILE A 1 96 ? -7.643 -4.927 -8.017 1.00 48.84 96 ILE A C 1
ATOM 757 O O . ILE A 1 96 ? -8.830 -4.996 -8.352 1.00 48.84 96 ILE A O 1
ATOM 761 N N . GLY A 1 97 ? -7.054 -3.781 -7.684 1.00 53.00 97 GLY A N 1
ATOM 762 C CA . GLY A 1 97 ? -7.706 -2.493 -7.826 1.00 53.00 97 GLY A CA 1
ATOM 763 C C . GLY A 1 97 ? -8.060 -2.282 -9.291 1.00 53.00 97 GLY A C 1
ATOM 764 O O . GLY A 1 97 ? -7.215 -1.888 -10.086 1.00 53.00 97 GLY A O 1
ATOM 765 N N . ARG A 1 98 ? -9.313 -2.543 -9.680 1.00 58.34 98 ARG A N 1
ATOM 766 C CA . ARG A 1 98 ? -9.824 -1.985 -10.932 1.00 58.34 98 ARG A CA 1
ATOM 767 C C . ARG A 1 98 ? -9.787 -0.472 -10.767 1.00 58.34 98 ARG A C 1
ATOM 769 O O . ARG A 1 98 ? -10.304 0.032 -9.771 1.00 58.34 98 ARG A O 1
ATOM 776 N N . ARG A 1 99 ? -9.204 0.242 -11.732 1.00 53.59 99 ARG A N 1
ATOM 777 C CA . ARG A 1 99 ? -9.262 1.707 -11.805 1.00 53.59 99 ARG A CA 1
ATOM 778 C C . ARG A 1 99 ? -10.739 2.118 -11.818 1.00 53.59 99 ARG A C 1
ATOM 780 O O . ARG A 1 99 ? -11.422 1.978 -12.829 1.00 53.59 99 ARG A O 1
ATOM 787 N N . GLN A 1 100 ? -11.263 2.525 -10.666 1.00 55.28 100 GLN A N 1
ATOM 788 C CA . GLN A 1 100 ? -12.628 3.026 -10.534 1.00 55.28 100 GLN A CA 1
ATOM 789 C C . GLN A 1 100 ? -12.627 4.457 -11.081 1.00 55.28 100 GLN A C 1
ATOM 791 O O . GLN A 1 100 ? -11.768 5.256 -10.708 1.00 55.28 100 GLN A O 1
ATOM 796 N N . LYS A 1 101 ? -13.548 4.783 -11.998 1.00 53.84 101 LYS A N 1
ATOM 797 C CA . LYS A 1 101 ? -13.730 6.172 -12.450 1.00 53.84 101 LYS A CA 1
ATOM 798 C C . LYS A 1 101 ? -14.045 7.035 -11.223 1.00 53.84 101 LYS A C 1
ATOM 800 O O . LYS A 1 101 ? -14.903 6.652 -10.431 1.00 53.84 101 LYS A O 1
ATOM 805 N N . ALA A 1 102 ? -13.381 8.186 -11.093 1.00 56.62 102 ALA A N 1
ATOM 806 C CA . ALA A 1 102 ? -13.550 9.113 -9.967 1.00 56.62 102 ALA A CA 1
ATOM 807 C C . ALA A 1 102 ? -15.025 9.473 -9.703 1.00 56.62 102 ALA A C 1
ATOM 809 O O . ALA A 1 102 ? -15.429 9.626 -8.557 1.00 56.62 102 ALA A O 1
ATOM 810 N N . SER A 1 103 ? -15.854 9.470 -10.752 1.00 58.97 103 SER A N 1
ATOM 811 C CA . SER A 1 103 ? -17.302 9.689 -10.689 1.00 58.97 103 SER A CA 1
ATOM 812 C C . SER A 1 103 ? -18.096 8.657 -9.874 1.00 58.97 103 SER A C 1
ATOM 814 O O . SER A 1 103 ? -19.280 8.866 -9.650 1.00 58.97 103 SER A O 1
ATOM 816 N N . ARG A 1 104 ? -17.500 7.522 -9.472 1.00 51.97 104 ARG A N 1
ATOM 817 C CA . ARG A 1 104 ? -18.139 6.528 -8.585 1.00 51.97 104 ARG A CA 1
ATOM 818 C C . ARG A 1 104 ? -17.681 6.636 -7.133 1.00 51.97 104 ARG A C 1
ATOM 820 O O . ARG A 1 104 ? -18.187 5.902 -6.286 1.00 51.97 104 ARG A O 1
ATOM 827 N N . PHE A 1 105 ? -16.735 7.523 -6.833 1.00 51.25 105 PHE A N 1
ATOM 828 C CA . PHE A 1 105 ? -16.299 7.785 -5.469 1.00 51.25 105 PHE A CA 1
ATOM 829 C C . PHE A 1 105 ? -17.238 8.823 -4.834 1.00 51.25 105 PHE A C 1
ATOM 831 O O . PHE A 1 105 ? -16.868 9.966 -4.592 1.00 51.25 105 PHE A O 1
ATOM 838 N N . ASN A 1 10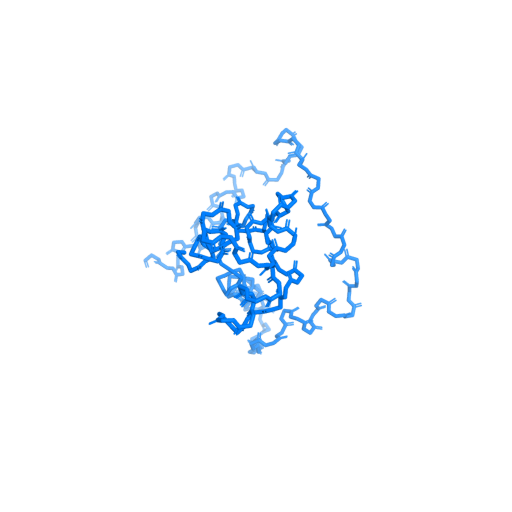6 ? -18.483 8.415 -4.563 1.00 56.97 106 ASN A N 1
ATOM 839 C CA . ASN A 1 106 ? -19.489 9.263 -3.902 1.00 56.97 106 ASN A CA 1
ATOM 840 C C . ASN A 1 106 ? -19.140 9.585 -2.435 1.00 56.97 106 ASN A C 1
ATOM 842 O O . ASN A 1 106 ? -19.848 10.336 -1.776 1.00 56.97 106 ASN A O 1
ATOM 846 N N . SER A 1 107 ? -18.058 9.007 -1.913 1.00 57.62 107 SER A N 1
ATOM 847 C CA . SER A 1 107 ? -17.543 9.209 -0.558 1.00 57.62 107 SER A CA 1
ATOM 848 C C . SER A 1 107 ? -16.492 10.325 -0.444 1.00 57.62 107 SER A C 1
ATOM 850 O O . SER A 1 107 ? -16.059 10.616 0.665 1.00 57.62 107 SER A O 1
ATOM 852 N N . PHE A 1 108 ? -16.105 10.987 -1.544 1.00 58.59 108 PHE A N 1
ATOM 853 C CA . PHE A 1 108 ? -15.287 12.214 -1.538 1.00 58.59 108 PHE A CA 1
ATOM 854 C C . PHE A 1 108 ? -16.210 13.429 -1.363 1.00 58.59 108 PHE A C 1
ATOM 856 O O . PHE A 1 108 ? -16.244 14.344 -2.182 1.00 58.59 108 PHE A O 1
ATOM 863 N N . THR A 1 109 ? -17.027 13.425 -0.309 1.00 71.88 109 THR A N 1
ATOM 864 C CA . THR A 1 109 ? -17.760 14.637 0.057 1.00 71.88 109 THR A CA 1
ATOM 865 C C . THR A 1 109 ? -16.768 15.629 0.670 1.00 71.88 109 THR A C 1
ATOM 867 O O . THR A 1 109 ? -15.861 15.202 1.389 1.00 71.88 109 THR A O 1
ATOM 870 N N . PRO A 1 110 ? -16.916 16.946 0.441 1.00 74.62 110 PRO A N 1
ATOM 871 C CA . PRO A 1 110 ? -16.075 17.954 1.092 1.00 74.62 110 PRO A CA 1
ATOM 872 C C . PRO A 1 110 ? -16.014 17.778 2.617 1.00 74.62 110 PRO A C 1
ATOM 874 O O . PRO A 1 110 ? -14.966 17.962 3.219 1.00 74.62 110 PRO A O 1
ATOM 877 N N . MET A 1 111 ? -17.107 17.303 3.227 1.00 73.56 111 MET A N 1
ATOM 878 C CA . MET A 1 111 ? -17.154 16.903 4.637 1.00 73.56 111 MET A CA 1
ATOM 879 C C . MET A 1 111 ? -16.199 15.756 4.986 1.00 73.56 111 MET A C 1
ATOM 881 O O . MET A 1 111 ? -15.490 15.858 5.977 1.00 73.56 111 MET A O 1
ATOM 885 N N . ALA A 1 112 ? -16.165 14.670 4.206 1.00 75.69 112 ALA A N 1
ATOM 886 C CA . ALA A 1 112 ? -15.274 13.538 4.474 1.00 75.69 112 ALA A CA 1
ATOM 887 C C . ALA A 1 112 ? -13.796 13.913 4.286 1.00 75.69 112 ALA A C 1
ATOM 889 O O . ALA A 1 112 ? -12.933 13.421 5.012 1.00 75.69 112 ALA A O 1
ATOM 890 N N . VAL A 1 113 ? -13.515 14.800 3.327 1.00 74.62 113 VAL A N 1
ATOM 891 C CA . VAL A 1 113 ? -12.168 15.331 3.085 1.00 74.62 113 VAL A CA 1
ATOM 892 C C . VAL A 1 113 ? -11.729 16.238 4.223 1.00 74.62 113 VAL A C 1
ATOM 894 O O . VAL A 1 113 ? -10.661 16.006 4.781 1.00 74.62 113 VAL A O 1
ATOM 897 N N . ASN A 1 114 ? -12.556 17.213 4.604 1.00 82.19 114 ASN A N 1
ATOM 898 C CA . ASN A 1 114 ? -12.245 18.110 5.714 1.00 82.19 114 ASN A CA 1
ATOM 899 C C . ASN A 1 114 ? -12.099 17.331 7.020 1.00 82.19 114 ASN A C 1
ATOM 901 O O . ASN A 1 114 ? -11.103 17.497 7.703 1.00 82.19 114 ASN A O 1
ATOM 905 N N . TRP A 1 115 ? -12.989 16.375 7.296 1.00 81.19 115 TRP A N 1
ATOM 906 C CA . TRP A 1 115 ? -12.876 15.509 8.471 1.00 81.19 115 TRP A CA 1
ATOM 907 C C . TRP A 1 115 ? -11.552 14.727 8.514 1.00 81.19 115 TRP A C 1
ATOM 909 O O . TRP A 1 115 ? -10.936 14.598 9.570 1.00 81.19 115 TRP A O 1
ATOM 919 N N . TYR A 1 116 ? -11.081 14.216 7.370 1.00 77.50 116 TYR A N 1
ATOM 920 C CA . TYR A 1 116 ? -9.778 13.551 7.291 1.00 77.50 116 TYR A CA 1
ATOM 921 C C . TYR A 1 116 ? -8.611 14.523 7.524 1.00 77.50 116 TYR A C 1
ATOM 923 O O . TYR A 1 116 ? -7.643 14.163 8.196 1.00 77.50 116 TYR A O 1
ATOM 931 N N . LEU A 1 117 ? -8.691 15.738 6.975 1.00 81.06 117 LEU A N 1
ATOM 932 C CA . LEU A 1 117 ? -7.669 16.768 7.160 1.00 81.06 117 LEU A CA 1
ATOM 933 C C . LEU A 1 117 ? -7.623 17.265 8.611 1.00 81.06 117 LEU A C 1
ATOM 935 O O . LEU A 1 117 ? -6.534 17.301 9.172 1.00 81.06 117 LEU A O 1
ATOM 939 N N . ASP A 1 118 ? -8.772 17.490 9.251 1.00 81.88 118 ASP A N 1
ATOM 940 C CA . ASP A 1 118 ? -8.884 17.887 10.662 1.00 81.88 118 ASP A CA 1
ATOM 941 C C . ASP A 1 118 ? -8.226 16.857 11.594 1.00 81.88 118 ASP A C 1
ATOM 943 O O . ASP A 1 118 ? -7.500 17.199 12.528 1.00 81.88 118 ASP A O 1
ATOM 947 N N . ILE A 1 119 ? -8.444 15.563 11.328 1.00 75.62 119 ILE A N 1
ATOM 948 C CA . ILE A 1 119 ? -7.793 14.482 12.083 1.00 75.62 119 ILE A CA 1
ATOM 949 C C . ILE A 1 119 ? -6.279 14.509 11.874 1.00 75.62 119 ILE A C 1
ATOM 951 O O . ILE A 1 119 ? -5.520 14.276 12.814 1.00 75.62 119 ILE A O 1
ATOM 955 N N . ARG A 1 120 ? -5.828 14.766 10.645 1.00 74.31 120 ARG A N 1
ATOM 956 C CA . ARG A 1 120 ? -4.407 14.764 10.304 1.00 74.31 120 ARG A CA 1
ATOM 957 C C . ARG A 1 120 ? -3.671 15.957 10.914 1.00 74.31 120 ARG A C 1
ATOM 959 O O . ARG A 1 120 ? -2.572 15.762 11.422 1.00 74.31 120 ARG A O 1
ATOM 966 N N . GLU A 1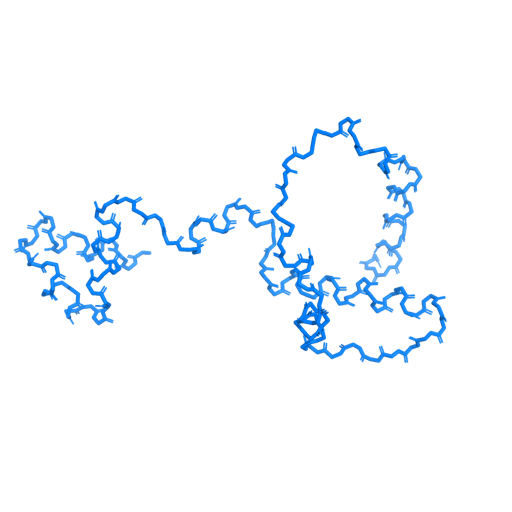 121 ? -4.260 17.148 10.876 1.00 74.81 121 GLU A N 1
ATOM 967 C CA . GLU A 1 121 ? -3.693 18.361 11.477 1.00 74.81 121 GLU A CA 1
ATOM 968 C C . GLU A 1 121 ? -3.645 18.266 13.001 1.00 74.81 121 GLU A C 1
ATOM 970 O O . GLU A 1 121 ? -2.657 18.652 13.607 1.00 74.81 121 GLU A O 1
ATOM 975 N N . ARG A 1 122 ? -4.646 17.657 13.640 1.00 73.25 122 ARG A N 1
ATOM 976 C CA . ARG A 1 122 ? -4.638 17.473 15.098 1.00 73.25 122 ARG A CA 1
ATOM 977 C C . ARG A 1 122 ? -3.552 16.517 15.605 1.00 73.25 122 ARG A C 1
ATOM 979 O O . ARG A 1 122 ? -3.103 16.652 16.738 1.00 73.25 122 ARG A O 1
ATOM 986 N N . GLU A 1 123 ? -3.187 15.512 14.814 1.00 65.50 123 GLU A N 1
ATOM 987 C CA . GLU A 1 123 ? -2.237 14.467 15.225 1.00 65.50 123 GLU A CA 1
ATOM 988 C C . GLU A 1 123 ? -0.794 14.746 14.773 1.00 65.50 123 GLU A C 1
ATOM 990 O O . GLU A 1 123 ? 0.134 14.152 15.321 1.00 65.50 123 GLU A O 1
ATOM 995 N N . TYR A 1 124 ? -0.594 15.613 13.773 1.00 59.75 124 TYR A N 1
ATOM 996 C CA . TYR A 1 124 ? 0.717 15.855 13.153 1.00 59.75 124 TYR A CA 1
ATOM 997 C C . TYR A 1 124 ? 1.026 17.327 12.829 1.00 59.75 124 TYR A C 1
ATOM 999 O O . TYR A 1 124 ? 2.079 17.587 12.241 1.00 59.75 124 TYR A O 1
ATOM 1007 N N . GLY A 1 125 ? 0.113 18.253 13.126 1.00 51.38 125 GLY A N 1
ATOM 1008 C CA . GLY A 1 125 ? 0.303 19.700 12.986 1.00 51.38 125 GLY A CA 1
ATOM 1009 C C . GLY A 1 125 ? 0.924 20.344 14.216 1.00 51.38 125 GLY A C 1
ATOM 1010 O O . GLY A 1 125 ? 0.861 19.737 15.310 1.00 51.38 125 GLY A O 1
#

Foldseek 3Di:
DLLVVLVCCVPPVVDDLVRSCVVSVHDSVVVVCVVVVNDDPCRVVVVVDPDPPQVVLVVVLVVVCVVCVVVVNNDRQDSCNVVVVCVVPVVVVPCPPDPDDPVPPPVPDVVNVVVVVVVVVVVPD

Organism: Fusarium oxysporum (NCBI:txid5507)